Protein AF-A0A4Q3CD81-F1 (afdb_monomer_lite)

Radius of gyration: 15.07 Å; chains: 1; bounding box: 32×24×39 Å

Foldseek 3Di:
DPPVVVVVVVVLVVQLVVQVVCQPPDPDAGEEEAAPFELDPVNCVVPVPDDSVVHHYCVQVVVVVVVCVVVDDHHSHYDYRD

Sequence (82 aa):
WGSYGASKAAFENLLLSYGEEVRHISGVRTALIDPGATRTKMRARAYPVENPDTVKPPEVVAERIAALMTAGFETGHFERVE

Structure (mmCIF, N/CA/C/O backbone):
data_AF-A0A4Q3CD81-F1
#
_entry.id   AF-A0A4Q3CD81-F1
#
loop_
_atom_site.group_PDB
_atom_site.id
_atom_site.type_symbol
_atom_site.label_atom_id
_atom_site.label_alt_id
_atom_site.label_comp_id
_atom_site.label_asym_id
_atom_site.label_entity_id
_atom_site.label_seq_id
_atom_site.pdbx_PDB_ins_code
_atom_site.Cartn_x
_atom_site.Cartn_y
_atom_site.Cartn_z
_atom_site.occupancy
_atom_site.B_iso_or_equiv
_atom_site.auth_seq_id
_atom_site.auth_comp_id
_atom_site.auth_asym_id
_atom_site.auth_atom_id
_atom_site.pdbx_PDB_model_num
ATOM 1 N N . TRP A 1 1 ? 13.396 7.581 -2.693 1.00 75.38 1 TRP A N 1
ATOM 2 C CA . TRP A 1 1 ? 13.069 6.803 -1.483 1.00 75.38 1 TRP A CA 1
ATOM 3 C C . TRP A 1 1 ? 13.030 7.603 -0.178 1.00 75.38 1 TRP A C 1
ATOM 5 O O . TRP A 1 1 ? 12.306 7.164 0.692 1.00 75.38 1 TRP A O 1
ATOM 15 N N . GLY A 1 2 ? 13.692 8.764 -0.027 1.00 93.38 2 GLY A N 1
ATOM 16 C CA . GLY A 1 2 ? 13.667 9.570 1.216 1.00 93.38 2 GLY A CA 1
ATOM 17 C C . GLY A 1 2 ? 12.273 9.995 1.714 1.00 93.38 2 GLY A C 1
ATOM 18 O O . GLY A 1 2 ? 11.659 9.291 2.507 1.00 93.38 2 GLY A O 1
ATOM 19 N N . SER A 1 3 ? 11.741 11.128 1.243 1.00 97.25 3 SER A N 1
ATOM 20 C CA . SER A 1 3 ? 10.436 11.645 1.710 1.00 97.25 3 SER A CA 1
ATOM 21 C C . SER A 1 3 ? 9.265 10.695 1.437 1.00 97.25 3 SER A C 1
ATOM 23 O O . SER A 1 3 ? 8.349 10.599 2.246 1.00 97.25 3 SER A O 1
ATOM 25 N N . TYR A 1 4 ? 9.314 9.956 0.325 1.00 96.50 4 TYR A N 1
ATOM 26 C CA . TYR A 1 4 ? 8.321 8.928 0.008 1.00 96.50 4 TYR A CA 1
ATOM 27 C C . TYR A 1 4 ? 8.322 7.773 1.021 1.00 96.50 4 TYR A C 1
ATOM 29 O O . TYR A 1 4 ? 7.263 7.342 1.456 1.00 96.50 4 TYR A O 1
ATOM 37 N N . GLY A 1 5 ? 9.498 7.274 1.418 1.00 97.38 5 GLY A N 1
ATOM 38 C CA . GLY A 1 5 ? 9.600 6.229 2.437 1.00 97.38 5 GLY A CA 1
ATOM 39 C C . GLY A 1 5 ? 9.151 6.738 3.805 1.00 97.38 5 GLY A C 1
ATOM 40 O O . GLY A 1 5 ? 8.363 6.075 4.472 1.00 97.38 5 GLY A O 1
ATOM 41 N N . ALA A 1 6 ? 9.563 7.955 4.176 1.00 98.12 6 ALA A N 1
ATOM 42 C CA . ALA A 1 6 ? 9.132 8.593 5.419 1.00 98.12 6 ALA A CA 1
ATOM 43 C C . ALA A 1 6 ? 7.604 8.757 5.494 1.00 98.12 6 ALA A C 1
ATOM 45 O O . ALA A 1 6 ? 7.010 8.471 6.531 1.00 98.12 6 ALA A O 1
ATOM 46 N N . SER A 1 7 ? 6.948 9.163 4.400 1.00 98.12 7 SER A N 1
ATOM 47 C CA . SER A 1 7 ? 5.488 9.304 4.390 1.00 98.12 7 SER A CA 1
ATOM 48 C C . SER A 1 7 ? 4.759 7.964 4.492 1.00 98.12 7 SER A C 1
ATOM 50 O O . SER A 1 7 ? 3.698 7.912 5.107 1.00 98.12 7 SER A O 1
ATOM 52 N N . LYS A 1 8 ? 5.319 6.875 3.947 1.00 97.62 8 LYS A N 1
ATOM 53 C CA . LYS A 1 8 ? 4.748 5.527 4.097 1.00 97.62 8 LYS A CA 1
ATOM 54 C C . LYS A 1 8 ? 4.927 4.968 5.504 1.00 97.62 8 LYS A C 1
ATOM 56 O O . LYS A 1 8 ? 3.939 4.521 6.070 1.00 97.62 8 LYS A O 1
ATOM 61 N N . ALA A 1 9 ? 6.100 5.130 6.114 1.00 97.38 9 ALA A N 1
ATOM 62 C CA . ALA A 1 9 ? 6.305 4.766 7.518 1.00 97.38 9 ALA A CA 1
ATOM 63 C C . ALA A 1 9 ? 5.369 5.548 8.464 1.00 97.38 9 ALA A C 1
ATOM 65 O O . ALA A 1 9 ? 4.775 4.980 9.378 1.00 97.38 9 ALA A O 1
ATOM 66 N N . ALA A 1 10 ? 5.183 6.852 8.219 1.00 98.25 10 ALA A N 1
ATOM 67 C CA . ALA A 1 10 ? 4.237 7.662 8.985 1.00 98.25 10 ALA A CA 1
ATOM 68 C C . ALA A 1 10 ? 2.783 7.198 8.789 1.00 98.25 10 ALA A C 1
ATOM 70 O O . ALA A 1 10 ? 2.022 7.129 9.752 1.00 98.25 10 ALA A O 1
ATOM 71 N N . PHE A 1 11 ? 2.403 6.862 7.553 1.00 97.94 11 PHE A N 1
ATOM 72 C CA . PHE A 1 11 ? 1.068 6.363 7.228 1.00 97.94 11 PHE A CA 1
ATOM 73 C C . PHE A 1 11 ? 0.766 5.012 7.891 1.00 97.94 11 PHE A C 1
ATOM 75 O O . PHE A 1 11 ? -0.336 4.832 8.405 1.00 97.94 11 PHE A O 1
ATOM 82 N N . GLU A 1 12 ? 1.735 4.094 7.927 1.00 97.81 12 GLU A N 1
ATOM 83 C CA . GLU A 1 12 ? 1.603 2.812 8.629 1.00 97.81 12 GLU A CA 1
ATOM 84 C C . GLU A 1 12 ? 1.308 3.026 10.114 1.00 97.81 12 GLU A C 1
ATOM 86 O O . GLU A 1 12 ? 0.311 2.517 10.624 1.00 97.81 12 GLU A O 1
ATOM 91 N N . ASN A 1 13 ? 2.114 3.848 10.792 1.00 97.69 13 ASN A N 1
ATOM 92 C CA . ASN A 1 13 ? 1.915 4.130 12.211 1.00 97.69 13 ASN A CA 1
ATOM 93 C C . ASN A 1 13 ? 0.548 4.785 12.486 1.00 97.69 13 ASN A C 1
ATOM 95 O O . ASN A 1 13 ? -0.145 4.417 13.436 1.00 97.69 13 ASN A O 1
ATOM 99 N N . LEU A 1 14 ? 0.129 5.717 11.622 1.00 97.75 14 LEU A N 1
ATOM 100 C CA . LEU A 1 14 ? -1.168 6.383 11.739 1.00 97.75 14 LEU A CA 1
ATOM 101 C C . LEU A 1 14 ? -2.334 5.385 11.660 1.00 97.75 14 LEU A C 1
ATOM 103 O O . LEU A 1 14 ? -3.235 5.430 12.495 1.00 97.75 14 LEU A O 1
ATOM 107 N N . LEU A 1 15 ? -2.317 4.476 10.679 1.00 97.38 15 LEU A N 1
ATOM 108 C CA . LEU A 1 15 ? -3.388 3.489 10.499 1.00 97.38 15 LEU A CA 1
ATOM 109 C C . LEU A 1 15 ? -3.422 2.432 11.607 1.00 97.38 15 LEU A C 1
ATOM 111 O O . LEU A 1 15 ? -4.512 2.001 11.993 1.00 97.38 15 LEU A O 1
ATOM 115 N N . LEU A 1 16 ? -2.255 2.008 12.098 1.00 96.06 16 LEU A N 1
ATOM 116 C CA . LEU A 1 16 ? -2.158 1.048 13.198 1.00 96.06 16 LEU A CA 1
ATOM 117 C C . LEU A 1 16 ? -2.669 1.658 14.505 1.00 96.06 16 LEU A C 1
ATOM 119 O O . LEU A 1 16 ? -3.498 1.045 15.173 1.00 96.06 16 LEU A O 1
ATOM 123 N N . SER A 1 17 ? -2.251 2.888 14.818 1.00 97.50 17 SER A N 1
ATOM 124 C CA . SER A 1 17 ? -2.715 3.607 16.012 1.00 97.50 17 SER A CA 1
ATOM 125 C C . SER A 1 17 ? -4.229 3.808 15.980 1.00 97.50 17 SER A C 1
ATOM 127 O O . SER A 1 17 ? -4.923 3.423 16.917 1.00 97.50 17 SER A O 1
ATOM 129 N N . TYR A 1 18 ? -4.760 4.305 14.857 1.00 97.94 18 TYR A N 1
ATOM 130 C CA . TYR A 1 18 ? -6.201 4.487 14.696 1.00 97.94 18 TYR A CA 1
ATOM 131 C C . TYR A 1 18 ? -6.972 3.164 14.812 1.00 97.94 18 TYR A C 1
ATOM 133 O O . TYR A 1 18 ? -8.016 3.109 15.457 1.00 97.94 18 TYR A O 1
ATOM 141 N N . GLY A 1 19 ? -6.448 2.086 14.218 1.00 97.19 19 GLY A N 1
ATOM 142 C CA . GLY A 1 19 ? -7.049 0.757 14.303 1.00 97.19 19 GLY A CA 1
ATOM 143 C C . GLY A 1 19 ? -7.192 0.259 15.741 1.00 97.19 19 GLY A C 1
ATOM 144 O O . GLY A 1 19 ? -8.251 -0.254 16.100 1.00 97.19 19 GLY A O 1
ATOM 145 N N . GLU A 1 20 ? -6.161 0.443 16.566 1.00 96.62 20 GLU A N 1
ATOM 146 C CA . GLU A 1 20 ? -6.198 0.071 17.985 1.00 96.62 20 GLU A CA 1
ATOM 147 C C . GLU A 1 20 ? -7.140 0.967 18.800 1.00 96.62 20 GLU A C 1
ATOM 149 O O . GLU A 1 20 ? -7.925 0.455 19.600 1.00 96.62 20 GLU A O 1
ATOM 154 N N . GLU A 1 21 ? -7.148 2.280 18.552 1.00 97.94 21 GLU A N 1
ATOM 155 C CA . GLU A 1 21 ? -8.050 3.225 19.228 1.00 97.94 21 GLU A CA 1
ATOM 156 C C . GLU A 1 21 ? -9.531 2.854 19.052 1.00 97.94 21 GLU A C 1
ATOM 158 O O . GLU A 1 21 ? -10.325 2.962 19.990 1.00 97.94 21 G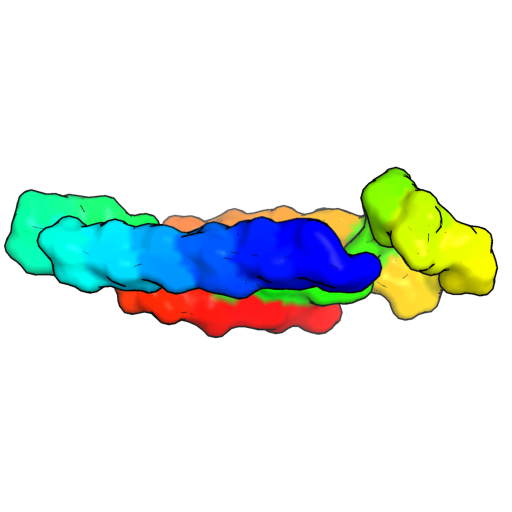LU A O 1
ATOM 163 N N . VAL A 1 22 ? -9.915 2.391 17.857 1.00 97.19 22 VAL A N 1
ATOM 164 C CA . VAL A 1 22 ? -11.323 2.120 17.524 1.00 97.19 22 VAL A CA 1
ATOM 165 C C . VAL A 1 22 ? -11.728 0.649 17.644 1.00 97.19 22 VAL A C 1
ATOM 167 O O . VAL A 1 22 ? -12.910 0.331 17.459 1.00 97.19 22 VAL A O 1
ATOM 170 N N . ARG A 1 23 ? -10.787 -0.242 17.988 1.00 95.75 23 ARG A N 1
ATOM 171 C CA . ARG A 1 23 ? -10.935 -1.710 17.968 1.00 95.75 23 ARG A CA 1
ATOM 172 C C . ARG A 1 23 ? -12.140 -2.235 18.749 1.00 95.75 23 ARG A C 1
ATOM 174 O O . ARG A 1 23 ? -12.799 -3.176 18.305 1.00 95.75 23 ARG A O 1
ATOM 181 N N . HIS A 1 24 ? -12.411 -1.637 19.909 1.00 95.75 24 HIS A N 1
ATOM 182 C CA . HIS A 1 24 ? -13.429 -2.097 20.865 1.00 95.75 24 HIS A CA 1
ATOM 183 C C . HIS A 1 24 ? -14.664 -1.195 20.951 1.00 95.75 24 HIS A C 1
ATOM 185 O O . HIS A 1 24 ? -15.609 -1.524 21.664 1.00 95.75 24 HIS A O 1
ATOM 191 N N . ILE A 1 25 ? -14.664 -0.068 20.236 1.00 97.06 25 ILE A N 1
ATOM 192 C CA . ILE A 1 25 ? -15.732 0.942 20.303 1.00 97.06 25 ILE A CA 1
ATOM 193 C C . ILE A 1 25 ? -16.436 1.159 18.958 1.00 97.06 25 ILE A C 1
ATOM 195 O O . ILE A 1 25 ? -17.417 1.894 18.891 1.00 97.06 25 ILE A O 1
ATOM 199 N N . SER A 1 26 ? -15.958 0.524 17.883 1.00 96.50 26 SER A N 1
ATOM 200 C CA . SER A 1 26 ? -16.540 0.632 16.545 1.00 96.50 26 SER A CA 1
ATOM 201 C C . SER A 1 26 ? -16.446 -0.683 15.761 1.00 96.50 26 SER A C 1
ATOM 203 O O . SER A 1 26 ? -15.673 -1.579 16.099 1.00 96.50 26 SER A O 1
ATOM 205 N N . GLY A 1 27 ? -17.207 -0.771 14.666 1.00 95.00 27 GLY A N 1
ATOM 206 C CA . GLY A 1 27 ? -17.070 -1.829 13.658 1.00 95.00 27 GLY A CA 1
ATOM 207 C C . GLY A 1 27 ? -16.000 -1.550 12.594 1.00 95.00 27 GLY A C 1
ATOM 208 O O . GLY A 1 27 ? -15.928 -2.282 11.611 1.00 95.00 27 GLY A O 1
ATOM 209 N N . VAL A 1 28 ? -15.201 -0.487 12.741 1.00 95.88 28 VAL A N 1
ATOM 210 C CA . VAL A 1 28 ? -14.151 -0.132 11.777 1.00 95.88 28 VAL A CA 1
ATOM 211 C C . VAL A 1 28 ? -12.938 -1.047 11.974 1.00 95.88 28 VAL A C 1
ATOM 213 O O . VAL A 1 28 ? -12.574 -1.397 13.100 1.00 95.88 28 VAL A O 1
ATOM 216 N N . ARG A 1 29 ? -12.316 -1.449 10.862 1.00 95.75 29 ARG A N 1
ATOM 217 C CA . ARG A 1 29 ? -11.078 -2.236 10.810 1.00 95.75 29 ARG A CA 1
ATOM 218 C C . ARG A 1 29 ? -10.101 -1.564 9.854 1.00 95.75 29 ARG A C 1
ATOM 220 O O . ARG A 1 29 ? -10.505 -1.128 8.776 1.00 95.75 29 ARG A O 1
ATOM 227 N N . THR A 1 30 ? -8.829 -1.484 10.234 1.00 96.62 30 THR A N 1
ATOM 228 C CA . THR A 1 30 ? -7.768 -0.943 9.375 1.00 96.62 30 THR A CA 1
ATOM 229 C C . THR A 1 30 ? -6.858 -2.054 8.869 1.00 96.62 30 THR A C 1
ATOM 231 O O . THR A 1 30 ? -6.544 -2.996 9.596 1.00 96.62 30 THR A O 1
ATOM 234 N N . ALA A 1 31 ? -6.432 -1.935 7.612 1.00 96.81 31 ALA A N 1
ATOM 235 C CA . ALA A 1 31 ? -5.460 -2.822 6.989 1.00 96.81 31 ALA A CA 1
ATOM 236 C C . ALA A 1 31 ? -4.483 -2.024 6.124 1.00 96.81 31 ALA A C 1
ATOM 238 O O . ALA A 1 31 ? -4.829 -0.978 5.5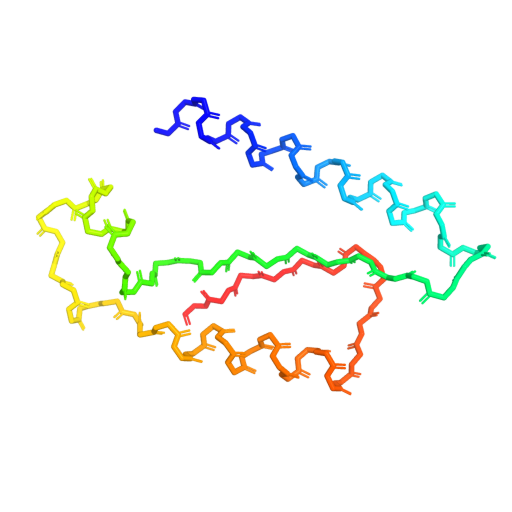67 1.00 96.81 31 ALA A O 1
ATOM 239 N N . LEU A 1 32 ? -3.270 -2.546 5.997 1.00 97.69 32 LEU A N 1
ATOM 240 C CA . LEU A 1 32 ? -2.193 -2.008 5.182 1.00 97.69 32 LEU A CA 1
ATOM 241 C C . LEU A 1 32 ? -1.860 -3.010 4.079 1.00 97.69 32 LEU A C 1
ATOM 243 O O . LEU A 1 32 ? -1.553 -4.169 4.351 1.00 97.69 32 LEU A O 1
ATOM 247 N N . ILE A 1 33 ? -1.916 -2.543 2.833 1.00 97.69 33 ILE A N 1
ATOM 248 C CA . ILE A 1 33 ? -1.525 -3.323 1.661 1.00 97.69 33 ILE A CA 1
ATOM 249 C C . ILE A 1 33 ? -0.315 -2.670 1.015 1.00 97.69 33 ILE A C 1
ATOM 2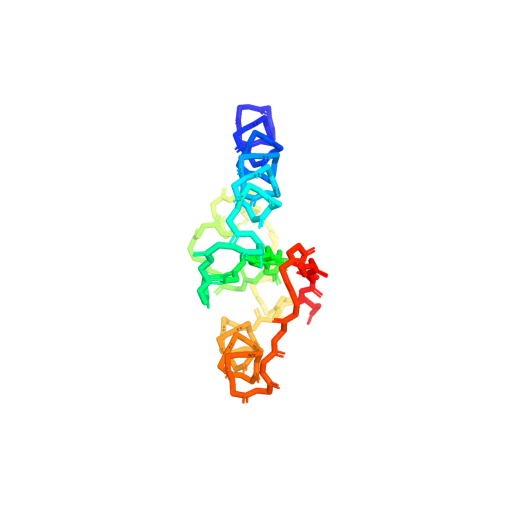51 O O . ILE A 1 33 ? -0.384 -1.533 0.536 1.00 97.69 33 ILE A O 1
ATOM 255 N N . ASP A 1 34 ? 0.778 -3.418 0.963 1.00 97.88 34 ASP A N 1
ATOM 256 C CA . ASP A 1 34 ? 1.917 -3.109 0.117 1.00 97.88 34 ASP A CA 1
ATOM 257 C C . ASP A 1 34 ? 1.714 -3.792 -1.247 1.00 97.88 34 ASP A C 1
ATOM 259 O O . ASP A 1 34 ? 1.783 -5.018 -1.344 1.00 97.88 34 ASP A O 1
ATOM 263 N N . PRO A 1 35 ? 1.464 -3.034 -2.330 1.00 97.88 35 PRO A N 1
ATOM 264 C CA . PRO A 1 35 ? 1.232 -3.617 -3.650 1.00 97.88 35 PRO A CA 1
ATOM 265 C C . PRO A 1 35 ? 2.485 -4.286 -4.240 1.00 97.88 35 PRO A C 1
ATOM 267 O O . PRO A 1 35 ? 2.401 -4.943 -5.277 1.00 97.88 35 PRO A O 1
ATOM 270 N N . GLY A 1 36 ? 3.667 -4.078 -3.653 1.00 97.06 36 GLY A N 1
ATOM 271 C CA . GLY A 1 36 ? 4.926 -4.527 -4.227 1.00 97.06 36 GLY A CA 1
ATOM 272 C C . GLY A 1 36 ? 5.197 -3.917 -5.609 1.00 97.06 36 GLY A C 1
ATOM 273 O O . GLY A 1 36 ? 4.632 -2.892 -6.007 1.00 97.06 36 GLY A O 1
ATOM 274 N N . ALA A 1 37 ? 6.097 -4.541 -6.371 1.00 97.50 37 ALA A N 1
ATOM 275 C CA . ALA A 1 37 ? 6.344 -4.128 -7.749 1.00 97.50 37 ALA A CA 1
ATOM 276 C C . ALA A 1 37 ? 5.098 -4.425 -8.596 1.00 97.50 37 ALA A C 1
ATOM 278 O O . ALA A 1 37 ? 4.670 -5.571 -8.681 1.00 97.50 37 ALA A O 1
ATOM 279 N N . THR A 1 38 ? 4.505 -3.383 -9.180 1.00 98.19 38 THR A N 1
ATOM 280 C CA . THR A 1 38 ? 3.262 -3.476 -9.956 1.00 98.19 38 THR A CA 1
ATOM 281 C C . THR A 1 38 ? 3.367 -2.598 -11.195 1.00 98.19 38 THR A C 1
ATOM 283 O O . THR A 1 38 ? 3.815 -1.447 -11.109 1.00 98.19 38 THR A O 1
ATOM 286 N N . ARG A 1 39 ? 2.928 -3.125 -12.341 1.00 98.25 39 ARG A N 1
ATOM 287 C CA . ARG A 1 39 ? 2.995 -2.491 -13.664 1.00 98.25 39 ARG A CA 1
ATOM 288 C C . ARG A 1 39 ? 2.105 -1.248 -13.756 1.00 98.25 39 ARG A C 1
ATOM 290 O O . ARG A 1 39 ? 0.987 -1.282 -14.256 1.00 98.25 39 ARG A O 1
ATOM 297 N N . THR A 1 40 ? 2.605 -0.119 -13.263 1.00 97.88 40 THR A N 1
ATOM 298 C CA . THR A 1 40 ? 1.888 1.163 -13.230 1.00 97.88 40 THR A CA 1
ATOM 299 C C . THR A 1 40 ? 2.748 2.298 -13.777 1.00 97.88 40 THR A C 1
ATOM 301 O O . THR A 1 40 ? 3.978 2.228 -13.790 1.00 97.88 40 THR A O 1
ATOM 304 N N . LYS A 1 41 ? 2.108 3.416 -14.146 1.00 98.00 41 LYS A N 1
ATOM 305 C CA . LYS A 1 41 ? 2.818 4.652 -14.527 1.00 98.00 41 LYS A CA 1
ATOM 306 C C . LYS A 1 41 ? 3.738 5.162 -13.409 1.00 98.00 41 LYS A C 1
ATOM 308 O O . LYS A 1 41 ? 4.785 5.733 -13.695 1.00 98.00 41 LYS A O 1
ATOM 313 N N . MET A 1 42 ? 3.361 4.963 -12.143 1.00 97.06 42 MET A N 1
ATOM 314 C CA . MET A 1 42 ? 4.184 5.354 -10.996 1.00 97.06 42 MET A CA 1
ATOM 315 C C . MET A 1 42 ? 5.454 4.500 -10.895 1.00 97.06 42 MET A C 1
ATOM 317 O O . MET A 1 42 ? 6.534 5.058 -10.715 1.00 97.06 42 MET A O 1
ATOM 321 N N . ARG A 1 43 ? 5.346 3.174 -11.080 1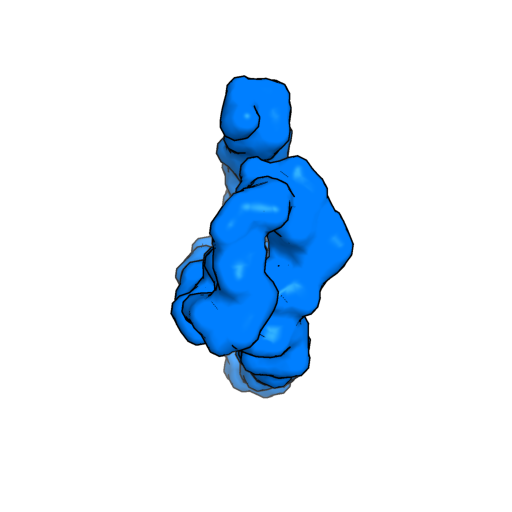.00 97.31 43 ARG A N 1
ATOM 322 C CA . ARG A 1 43 ? 6.502 2.260 -11.108 1.00 97.31 43 ARG A CA 1
ATOM 323 C C . ARG A 1 43 ? 7.453 2.599 -12.251 1.00 97.31 43 ARG A C 1
ATOM 325 O O . ARG A 1 43 ? 8.638 2.761 -11.992 1.00 97.31 43 ARG A O 1
ATOM 332 N N . ALA A 1 44 ? 6.928 2.816 -13.459 1.00 97.56 44 ALA A N 1
ATOM 333 C CA . ALA A 1 44 ? 7.735 3.191 -14.623 1.00 97.56 44 ALA A CA 1
ATOM 334 C C . ALA A 1 44 ? 8.518 4.501 -14.407 1.00 97.56 44 ALA A C 1
ATOM 336 O O . ALA A 1 44 ? 9.654 4.629 -14.846 1.00 97.56 44 ALA A O 1
ATOM 337 N N . ARG A 1 45 ? 7.947 5.474 -13.682 1.00 96.75 45 ARG A N 1
ATOM 338 C CA . ARG A 1 45 ? 8.667 6.703 -13.298 1.00 96.75 45 ARG A CA 1
ATOM 339 C C . ARG A 1 45 ? 9.745 6.454 -12.242 1.00 96.75 45 ARG A C 1
ATOM 341 O O . ARG A 1 45 ? 10.779 7.110 -12.274 1.00 96.75 45 ARG A O 1
ATOM 348 N N . ALA A 1 46 ? 9.492 5.552 -11.294 1.00 96.44 46 ALA A N 1
ATOM 349 C CA . ALA A 1 46 ? 10.429 5.228 -10.219 1.00 96.44 46 ALA A CA 1
ATOM 350 C C . ALA A 1 46 ? 11.586 4.321 -10.681 1.00 96.44 46 ALA A C 1
ATOM 352 O O . ALA A 1 46 ? 12.684 4.424 -10.137 1.00 96.44 46 ALA A O 1
ATOM 353 N N . TYR A 1 47 ? 11.349 3.471 -11.684 1.00 96.69 47 TYR A N 1
ATOM 354 C CA . TYR A 1 47 ? 12.307 2.524 -12.258 1.00 96.69 47 TYR A CA 1
ATOM 355 C C . TYR A 1 47 ? 12.283 2.590 -13.800 1.00 96.69 47 TYR A C 1
ATOM 357 O O . TYR A 1 47 ? 11.748 1.689 -14.441 1.00 96.69 47 TYR A O 1
ATOM 365 N N . PRO A 1 48 ? 12.862 3.635 -14.426 1.00 96.31 48 PRO A N 1
ATOM 366 C CA . PRO A 1 48 ? 12.715 3.877 -15.870 1.00 96.31 48 PRO A CA 1
ATOM 367 C C . PRO A 1 48 ? 13.315 2.808 -16.791 1.00 96.31 48 PRO A C 1
ATOM 369 O O . PRO A 1 48 ? 12.942 2.732 -17.956 1.00 96.31 48 PRO A O 1
ATOM 372 N N . VAL A 1 49 ? 14.262 2.013 -16.286 1.00 97.12 49 VAL A N 1
ATOM 373 C CA . VAL A 1 49 ? 14.971 0.966 -17.046 1.00 97.12 49 VAL A CA 1
ATOM 374 C C . VAL A 1 49 ? 14.421 -0.443 -16.797 1.00 97.12 49 VAL A C 1
ATOM 376 O O . VAL A 1 49 ? 14.908 -1.402 -17.387 1.00 97.12 49 VAL A O 1
ATOM 379 N N . GLU A 1 50 ? 13.440 -0.590 -15.903 1.00 97.56 50 GLU A N 1
ATOM 380 C CA . GLU A 1 50 ? 12.802 -1.878 -15.622 1.00 97.56 50 GLU A CA 1
ATOM 381 C C . GLU A 1 50 ? 11.878 -2.270 -16.781 1.00 97.56 50 GLU A C 1
ATOM 383 O O . GLU A 1 50 ? 11.087 -1.453 -17.254 1.00 97.56 50 GLU A O 1
ATOM 388 N N . ASN A 1 51 ? 11.953 -3.526 -17.229 1.00 96.56 51 ASN A N 1
ATOM 389 C CA . ASN A 1 51 ? 11.004 -4.049 -18.204 1.00 96.56 51 ASN A CA 1
ATOM 390 C C . ASN A 1 51 ? 9.618 -4.203 -17.535 1.00 96.56 51 ASN A C 1
ATOM 392 O O . ASN A 1 51 ? 9.492 -4.993 -16.601 1.00 96.56 51 ASN A O 1
ATOM 396 N N . PRO A 1 52 ? 8.554 -3.517 -18.000 1.00 95.31 52 PRO A N 1
ATOM 397 C C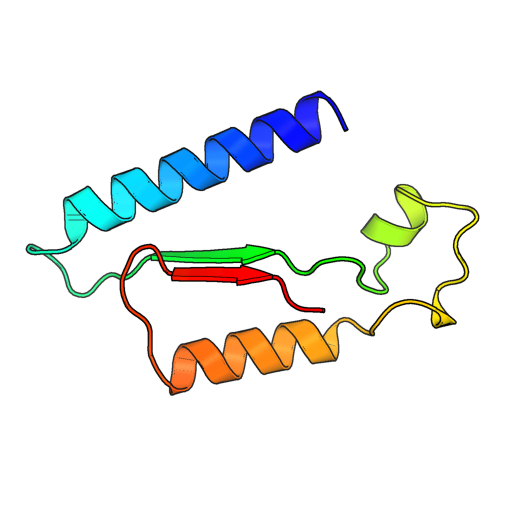A . PRO A 1 52 ? 7.226 -3.623 -17.392 1.00 95.31 52 PRO A CA 1
ATOM 398 C C . PRO A 1 52 ? 6.665 -5.050 -17.371 1.00 95.31 52 PRO A C 1
ATOM 400 O O . PRO A 1 52 ? 5.859 -5.373 -16.497 1.00 95.31 52 PRO A O 1
ATOM 403 N N . ASP A 1 53 ? 7.091 -5.907 -18.303 1.00 95.88 53 ASP A N 1
ATOM 404 C CA . ASP A 1 53 ? 6.616 -7.288 -18.395 1.00 95.88 53 ASP A CA 1
ATOM 405 C C . ASP A 1 53 ? 7.193 -8.218 -17.322 1.00 95.88 53 ASP A C 1
ATOM 407 O O . ASP A 1 53 ? 6.657 -9.303 -17.110 1.00 95.88 53 ASP A O 1
ATOM 411 N N . THR A 1 54 ? 8.220 -7.785 -16.583 1.00 96.12 54 THR A N 1
ATOM 412 C CA . THR A 1 54 ? 8.800 -8.565 -15.477 1.00 96.12 54 THR A CA 1
ATOM 413 C C . THR A 1 54 ? 8.119 -8.311 -14.131 1.00 96.12 54 THR A C 1
ATOM 415 O O . THR A 1 54 ? 8.523 -8.897 -13.131 1.00 96.12 54 THR A O 1
ATOM 418 N N . VAL A 1 55 ? 7.111 -7.433 -14.074 1.00 97.19 55 VAL A N 1
ATOM 419 C CA . VAL A 1 55 ? 6.335 -7.149 -12.856 1.00 97.19 55 VAL A CA 1
ATOM 420 C C . VAL A 1 55 ? 4.852 -7.440 -13.078 1.00 97.19 55 VAL A C 1
ATOM 422 O O . VAL A 1 55 ? 4.324 -7.275 -14.189 1.00 97.19 55 VAL A O 1
ATOM 425 N N . LYS A 1 56 ? 4.171 -7.870 -12.007 1.00 98.19 56 LYS A N 1
ATOM 426 C CA . LYS A 1 56 ? 2.747 -8.221 -12.048 1.00 98.19 56 LYS A CA 1
ATOM 427 C C . LYS A 1 56 ? 1.876 -7.047 -12.513 1.00 98.19 56 LYS A C 1
ATOM 429 O O . LYS A 1 56 ? 2.216 -5.881 -12.260 1.00 98.19 56 LYS A O 1
ATOM 434 N N . PRO A 1 57 ? 0.755 -7.325 -13.190 1.00 98.12 57 PRO A N 1
ATOM 435 C CA . PRO A 1 57 ? -0.183 -6.291 -13.582 1.00 98.12 57 PRO A CA 1
ATOM 436 C C . PRO A 1 57 ? -1.033 -5.853 -12.363 1.00 98.12 57 PRO A C 1
ATOM 438 O O . PRO A 1 57 ? -1.094 -6.571 -11.359 1.00 98.12 57 PRO A O 1
ATOM 441 N N . PRO A 1 58 ? -1.630 -4.648 -12.379 1.00 98.19 58 PRO A N 1
ATOM 442 C CA . PRO A 1 58 ? -2.363 -4.099 -11.231 1.00 98.19 58 PRO A CA 1
ATOM 443 C C . PRO A 1 58 ? -3.592 -4.914 -10.808 1.00 98.19 58 PRO A C 1
ATOM 445 O O . PRO A 1 58 ? -3.993 -4.842 -9.646 1.00 98.19 58 PRO A O 1
ATOM 448 N N . GLU A 1 59 ? -4.157 -5.706 -11.714 1.00 98.44 59 GLU A N 1
ATOM 449 C CA . GLU A 1 59 ? -5.317 -6.566 -11.481 1.00 98.44 59 GLU A CA 1
ATOM 450 C C . GLU A 1 59 ? -5.050 -7.576 -10.359 1.00 98.44 59 GLU A C 1
ATOM 452 O O . GLU A 1 59 ? -5.918 -7.774 -9.519 1.00 98.44 59 GLU A O 1
ATOM 457 N N . VAL A 1 60 ? -3.825 -8.102 -10.245 1.00 98.31 60 VAL A N 1
ATOM 458 C CA . VAL A 1 60 ? -3.439 -9.029 -9.162 1.00 98.31 60 VAL A CA 1
ATOM 459 C C . VAL A 1 60 ? -3.605 -8.379 -7.782 1.00 98.31 60 VAL A C 1
ATOM 461 O O . VAL A 1 60 ? -4.118 -8.990 -6.845 1.00 98.31 60 VAL A O 1
ATOM 464 N N . VAL A 1 61 ? -3.212 -7.108 -7.643 1.00 98.44 61 VAL A N 1
ATOM 465 C CA . VAL A 1 61 ? -3.379 -6.362 -6.385 1.00 98.44 61 VAL A CA 1
ATOM 466 C C . VAL A 1 61 ? -4.855 -6.045 -6.141 1.00 98.44 61 VAL A C 1
ATOM 468 O O . VAL A 1 61 ? -5.330 -6.163 -5.012 1.00 98.44 61 VAL A O 1
ATOM 471 N N . ALA A 1 62 ? -5.592 -5.662 -7.188 1.00 98.25 62 ALA A N 1
ATOM 472 C CA . ALA A 1 62 ? -7.017 -5.351 -7.088 1.00 98.25 62 ALA A CA 1
ATOM 473 C C . ALA A 1 62 ? -7.847 -6.572 -6.658 1.00 98.25 62 ALA A C 1
ATOM 475 O O . ALA A 1 62 ? -8.670 -6.466 -5.747 1.00 98.25 62 ALA A O 1
ATOM 476 N N . GLU A 1 63 ? -7.586 -7.735 -7.255 1.00 98.31 63 GLU A N 1
ATOM 477 C CA . GLU A 1 63 ? -8.194 -9.012 -6.881 1.00 98.31 63 GLU A CA 1
ATOM 478 C C . GLU A 1 63 ? -7.889 -9.357 -5.426 1.00 98.31 63 GLU A C 1
ATOM 480 O O . GLU A 1 63 ? -8.794 -9.744 -4.681 1.00 98.31 63 GLU A O 1
ATOM 485 N N . ARG A 1 64 ? -6.644 -9.139 -4.975 1.00 97.81 64 ARG A N 1
ATOM 486 C CA . ARG A 1 64 ? -6.288 -9.413 -3.583 1.00 97.81 64 ARG A CA 1
ATOM 487 C C . ARG A 1 64 ? -7.018 -8.500 -2.599 1.00 97.81 64 ARG A C 1
ATOM 489 O O . ARG A 1 64 ? -7.511 -8.988 -1.582 1.00 97.81 64 ARG A O 1
ATOM 496 N N . ILE A 1 65 ? -7.145 -7.209 -2.912 1.00 97.94 65 ILE A N 1
ATOM 497 C CA . ILE A 1 65 ? -7.927 -6.261 -2.104 1.00 97.94 65 ILE A CA 1
ATOM 498 C C . ILE A 1 65 ? -9.397 -6.700 -2.042 1.00 97.94 65 ILE A C 1
ATOM 500 O O . ILE A 1 65 ? -9.963 -6.769 -0.951 1.00 97.94 65 ILE A O 1
ATOM 504 N N . ALA A 1 66 ? -10.011 -7.045 -3.178 1.00 97.88 66 ALA A N 1
ATOM 505 C CA . ALA A 1 66 ? -11.405 -7.496 -3.224 1.00 97.88 66 ALA A CA 1
ATOM 506 C C . ALA A 1 66 ? -11.626 -8.787 -2.414 1.00 97.88 66 ALA A C 1
ATOM 508 O O . ALA A 1 66 ? -12.599 -8.897 -1.658 1.00 97.88 66 ALA A O 1
ATOM 509 N N . ALA A 1 67 ? -10.692 -9.737 -2.515 1.00 97.50 67 ALA A N 1
ATOM 510 C CA . ALA A 1 67 ? -10.712 -10.964 -1.730 1.00 97.50 67 ALA A CA 1
ATOM 511 C C . ALA A 1 67 ? -10.611 -10.675 -0.224 1.00 97.50 67 ALA A C 1
ATOM 513 O O . ALA A 1 67 ? -11.366 -11.254 0.554 1.00 97.50 67 ALA A O 1
ATOM 514 N N . LEU A 1 68 ? -9.733 -9.754 0.188 1.00 97.06 68 LEU A N 1
ATOM 515 C CA . LEU A 1 68 ? -9.579 -9.368 1.592 1.00 97.06 68 LEU A CA 1
ATOM 516 C C . LEU A 1 68 ? -10.850 -8.710 2.152 1.00 97.06 68 LEU A C 1
ATOM 518 O O . LEU A 1 68 ? -11.277 -9.045 3.254 1.00 97.06 68 LEU A O 1
ATOM 522 N N . MET A 1 69 ? -11.490 -7.822 1.385 1.00 96.00 69 MET A N 1
ATOM 523 C CA . MET A 1 69 ? -12.748 -7.188 1.805 1.00 96.00 69 MET A CA 1
ATOM 524 C C . MET A 1 69 ? -13.887 -8.201 1.970 1.00 96.00 69 MET A C 1
ATOM 526 O O . MET A 1 69 ? -14.746 -8.020 2.826 1.00 96.00 69 MET A O 1
ATOM 530 N N . THR A 1 70 ? -13.889 -9.264 1.162 1.00 97.00 70 THR A N 1
ATOM 531 C CA . THR A 1 70 ? -14.927 -10.304 1.206 1.00 97.00 70 THR A CA 1
ATOM 532 C C . THR A 1 70 ? -14.682 -11.311 2.328 1.00 97.00 70 THR A C 1
ATOM 534 O O . THR A 1 70 ? -15.617 -11.696 3.025 1.00 97.00 70 THR A O 1
ATOM 537 N N . ALA A 1 71 ? -13.432 -11.742 2.513 1.00 96.75 71 ALA A N 1
ATOM 538 C CA . ALA A 1 71 ? -13.059 -12.693 3.558 1.00 96.75 71 ALA A CA 1
ATOM 539 C C . ALA A 1 71 ? -13.109 -12.076 4.967 1.00 96.75 71 ALA A C 1
ATOM 541 O O . ALA A 1 71 ? -13.278 -12.797 5.948 1.00 96.75 71 ALA A O 1
ATOM 542 N N . GLY A 1 72 ? -12.974 -10.750 5.058 1.00 95.81 72 GLY A N 1
ATOM 543 C CA . GLY A 1 72 ? -12.793 -10.044 6.317 1.00 95.81 72 GLY A CA 1
ATOM 544 C C . GLY A 1 72 ? -11.352 -10.132 6.824 1.00 95.81 72 GLY A C 1
ATOM 545 O O . GLY A 1 72 ? -10.542 -10.942 6.370 1.00 95.81 72 GLY A O 1
ATOM 546 N N . PHE A 1 73 ? -11.022 -9.244 7.758 1.00 96.31 73 PHE A N 1
ATOM 547 C CA . PHE A 1 73 ? -9.702 -9.148 8.372 1.00 96.31 73 PHE A CA 1
ATOM 548 C C . PHE A 1 73 ? -9.801 -8.483 9.745 1.00 96.31 73 PHE A C 1
ATOM 550 O O . PHE A 1 73 ? -10.720 -7.706 10.021 1.00 96.31 73 PHE A O 1
ATOM 557 N N . GLU A 1 74 ? -8.828 -8.782 10.600 1.00 94.62 74 GLU A N 1
ATOM 558 C CA . GLU A 1 74 ? -8.676 -8.100 11.880 1.00 94.62 74 GLU A CA 1
ATOM 559 C C . GLU A 1 74 ? -7.948 -6.768 11.715 1.00 94.62 74 GLU A C 1
ATOM 561 O O . GLU A 1 74 ? -7.179 -6.561 10.774 1.00 94.62 74 GLU A O 1
ATOM 566 N N . THR A 1 75 ? -8.196 -5.847 12.647 1.00 95.81 75 THR A N 1
ATOM 567 C CA . THR A 1 75 ? -7.529 -4.544 12.614 1.00 95.81 75 THR A CA 1
ATOM 568 C C . THR A 1 75 ? -6.022 -4.729 12.779 1.00 95.81 75 THR A C 1
ATOM 570 O O . THR A 1 75 ? -5.578 -5.579 13.551 1.00 95.81 75 THR A O 1
ATOM 573 N N . GLY A 1 76 ? -5.243 -3.951 12.031 1.00 93.94 76 GLY A N 1
ATOM 574 C CA . GLY A 1 76 ? -3.790 -4.096 11.982 1.00 93.94 76 GLY A CA 1
ATOM 575 C C . GLY A 1 76 ? -3.288 -5.150 10.991 1.00 93.94 76 GLY A C 1
ATOM 576 O O . GLY A 1 76 ? -2.091 -5.430 10.977 1.00 93.94 76 GLY A O 1
ATOM 577 N N . HIS A 1 77 ? -4.159 -5.717 10.143 1.00 96.69 77 HIS A N 1
ATOM 578 C CA . HIS A 1 77 ? -3.734 -6.601 9.051 1.00 96.69 77 HIS A CA 1
ATOM 579 C C . HIS A 1 77 ? -2.711 -5.899 8.153 1.00 96.69 77 HIS A C 1
ATOM 581 O O . HIS A 1 77 ? -2.969 -4.805 7.647 1.00 96.69 77 HIS A O 1
ATOM 587 N N . PHE A 1 78 ? -1.571 -6.544 7.928 1.00 96.56 78 PHE A N 1
ATOM 588 C CA . PHE A 1 78 ? -0.554 -6.098 6.985 1.00 96.56 78 PHE A CA 1
ATOM 589 C C . PHE A 1 78 ? -0.280 -7.213 5.989 1.00 96.56 78 PHE A C 1
ATOM 591 O O . PHE A 1 78 ? -0.040 -8.359 6.373 1.00 96.56 78 PHE A O 1
ATOM 598 N N . GLU A 1 79 ? -0.260 -6.866 4.709 1.00 96.50 79 GLU A N 1
ATOM 599 C CA . GLU A 1 79 ? 0.085 -7.809 3.662 1.00 96.50 79 GLU A CA 1
ATOM 600 C C . GLU A 1 79 ? 0.830 -7.130 2.521 1.00 96.50 79 GLU A C 1
ATOM 602 O O . GLU A 1 79 ? 0.477 -6.038 2.073 1.00 96.50 79 GLU A O 1
ATOM 607 N N . ARG A 1 80 ? 1.840 -7.833 2.009 1.00 97.69 80 ARG A N 1
ATOM 608 C CA . ARG A 1 80 ? 2.491 -7.502 0.751 1.00 97.69 80 ARG A CA 1
ATOM 609 C C . ARG A 1 80 ? 1.994 -8.436 -0.343 1.00 97.69 80 ARG A C 1
ATOM 611 O O . ARG A 1 80 ? 2.051 -9.650 -0.185 1.00 97.69 80 ARG A O 1
ATOM 618 N N . VAL A 1 81 ? 1.559 -7.861 -1.458 1.00 97.38 81 VAL A N 1
ATOM 619 C CA . VAL A 1 81 ? 1.160 -8.612 -2.650 1.00 97.38 81 VAL A CA 1
ATOM 620 C C . VAL A 1 81 ? 2.392 -8.816 -3.526 1.00 97.38 81 VAL A C 1
ATOM 622 O O . VAL A 1 81 ? 3.017 -7.839 -3.960 1.00 97.38 81 VAL A O 1
ATOM 625 N N . GLU A 1 82 ? 2.746 -10.071 -3.788 1.00 89.25 82 GLU A N 1
ATOM 626 C CA . GLU A 1 82 ? 3.858 -10.452 -4.673 1.00 89.25 82 GLU A CA 1
ATOM 627 C C . GLU A 1 82 ? 3.426 -10.596 -6.129 1.00 89.25 82 GLU A C 1
ATOM 629 O O . GLU A 1 82 ? 2.316 -11.100 -6.398 1.00 89.25 82 GLU A O 1
#

pLDDT: mean 96.71, std 2.72, range [75.38, 98.44]

Secondary structure (DSSP, 8-state):
-HHHHHHHHHHHHHHHHHHHHHTTT-S---EEEE--SB-SHHHHHH-TTS-GGGSB-HHHHHHHHHHHHHH---TTEEEE--

=== Feature glossary ===
Reading guide. The protein is described through the following features:

Foldseek 3Di. A 3Di character summarizes, for each residue, the relative orientation of the Cα frame of its nearest spatial neighbor. Because it encodes fold topology rather than chemistry, 3Di alignments detect remote structural similarity that sequence alignment misses.

Contact-map, Ramachandran, and PAE plots. Plot images: a contact map (which residues are close in 3D, as an N×N binary image), a Ramachandran scatter (backbone torsion angles, revealing secondary-structure composition at a glance), and — for AlphaFold structures — a PAE heatmap (pairwise prediction confidence).

Radius of gyration, Cα contacts, bounding box. Radius of gyration (Rg) is the root-mean-square distance of Cα atoms from their centroid — a single number for overall size and compactness. A globular domain of N residues has Rg ≈ 2.2·N^0.38 Å; an extended or disordered chain has a much larger Rg. The Cα contact count is the number of residue pairs whose Cα atoms are within 8 Å and are more than four positions apart in sequence — a standard proxy for tertiary packing density. The bounding box is the smallest axis-aligned box enclosing all Cα atoms.

Secondary structure (8-state, DSSP). Eight-state secondary structure (DSSP): H is the canonical α-helix, G the tighter 3₁₀-helix, I the wider π-helix; E/B are β-structure, T and S are turns and bends, and '-' is everything else. DSSP derives these from the pattern of main-chain N–H···O=C hydrogen bonds, not from the sequence.

B-factor. B-factor (Debye–Waller factor) reflects atomic displacement in the crystal lattice. It is an experimental observable (units Å²), not a prediction; low values mean the atom is pinned down, high values mean it moves or is heterogeneous across the crystal.

pLDDT. pLDDT is the predicted lDDT-Cα score: AlphaFold's confidence that the local environment of each residue (all inter-atomic distances within 15 Å) is correctly placed. It is a per-residue number between 0 and 100, with higher meaning more reliable.

Nearest PDB structures. Nearest PDB neighbors are the top structural matches found by Foldseek when searching this structure against the entire Protein Data Bank. Each hit reports a TM-score (0 to 1; >0.5 almost always implies the same fold) and an E-value. These are *structural* homologs — they may share no detectable sequence similarity.

Solvent-accessible surface area. Accessible surface area quantifies burial. A residue with SASA near zero is packed into the hydrophobic core; one with SASA >100 Å² sits on the surface. Computed here via the Shrake–Rupley numerical algorithm with a 1.4 Å probe.

Rendered structure images. Structure images are PyMOL renders from six orthogonal camera directions. Cartoon representation draws helices as coils and strands as arrows; sticks shows the backbone as bonds; surface shows the solvent-excluded envelope. Rainbow coloring maps sequence position to hue (blue→red, N→C); chain coloring assigns a distinct color per polypeptide.

Backbone torsions (φ/ψ). φ (phi) and ψ (psi) are the two rotatable backbone dihedrals per residue: φ is the C(i-1)–N–Cα–C torsion, ψ is the N–Cα–C–N(i+1) torsion, both in degrees on (−180°, 180°]. α-helical residues cluster near (−60°, −45°); β-strand residues near (−120°, +130°). A Ramachandran plot is simply a scatter of (φ, ψ) for every residue.

Predicted aligned error. Predicted Aligned Error (PAE) is an AlphaFold confidence matrix: entry (i, j) is the expected error in the position of residue j, in ångströms, when the prediction is superimposed on the true structure at residue i. Low PAE within a block of residues means that block is internally rigid and well-predicted; high PAE between two blocks means their relative placement is uncertain even if each block individually is confident.

mmCIF coordinates. Structure coordinates are given as an mmCIF _atom_site loop: one row per atom with element, residue name, chain id, sequence number, and x/y/z position in Å. Only the four main-chain atoms per residue are included here; side chains are omitted to keep the record compact.

InterPro / GO / CATH / organism. Database cross-references. InterPro integrat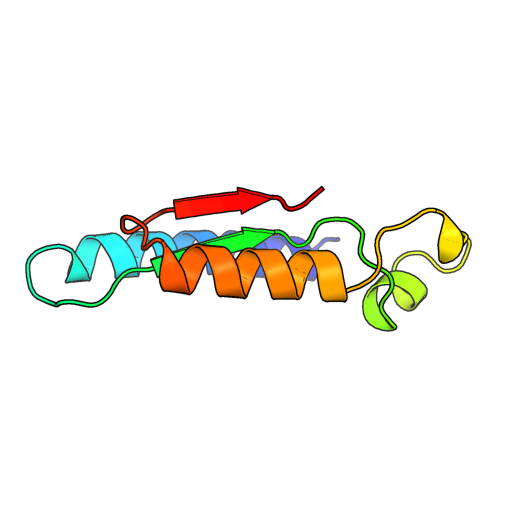es a dozen domain/family signature databases into unified entries with residue-range hits. GO terms attach function/process/location labels with evidence codes. CATH codes position the fold in a four-level structural taxonomy. Organism is the NCBI-taxonomy species name.

Secondary structure (3-state, P-SEA). SS3 is a coarse helix/strand/coil call (letters a/b/c) made by the P-SEA algorithm from inter-Cα distances and dihedrals. It is less detailed than DSSP but needs only Cα positions.

Sequence. Sequence gives the chain of amino acids in standard one-letter code (A=alanine, C=cysteine, …, Y=tyrosine), read N→C. It is the only feature that is directly encoded by the gene; all structural features are derived from the folded form of this sequence.